Protein AF-A0A819HCR8-F1 (afdb_monomer)

Nearest PDB structures (foldseek):
  7oyb-assembly1_U2  TM=2.403E-01  e=7.240E+00  Danio rerio

Solvent-accessible surface area (backbone atoms only — not comparable to full-atom values): 5806 Å² total; per-residue (Å²): 138,82,84,78,84,86,74,96,42,73,46,78,43,83,44,73,30,82,73,56,96,69,100,54,64,58,77,35,77,48,66,39,36,26,34,58,45,72,93,67,37,18,44,73,91,79,60,88,90,65,52,67,41,64,66,69,46,89,90,32,33,39,46,48,75,44,93,57,47,44,57,35,70,80,43,41,68,61,53,53,50,52,51,50,52,53,53,59,56,64,74,75,113

Radius of gyration: 16.84 Å; Cα contacts (8 Å, |Δi|>4): 112; chains: 1; bounding box: 32×23×68 Å

Secondary structure (DSSP, 8-state):
-----S---EEEEEEE-S--SSSS-TT-EEEEEEE--GGGTPPPP--TT--EE---BTTTB--SSSTT-EEHHHHHHHHHHHHHHHHHHHTT-

Sequence (93 aa):
MHKSNGYSGIAEYTMIVEEAFKGIKRDSTIVVHTNTEGTYCGLPEISVGAQWQMWVYEGNWTDSCTRSTSNYNQNRAELEEQAKRIAARNVQL

Mean predicted aligned error: 11.76 Å

pLDDT: mean 71.32, std 13.44, range [29.31, 89.0]

Structure (mmCIF, N/CA/C/O backbone):
data_AF-A0A819HCR8-F1
#
_entry.id   AF-A0A819HCR8-F1
#
loop_
_atom_site.group_PDB
_atom_site.id
_atom_site.type_symbol
_atom_site.label_atom_id
_atom_site.label_alt_id
_atom_site.label_comp_id
_atom_site.label_asym_id
_atom_site.label_entity_id
_atom_site.label_seq_id
_atom_site.pdbx_PDB_ins_code
_atom_site.Cartn_x
_atom_site.Cartn_y
_atom_site.Cartn_z
_atom_site.occupancy
_atom_site.B_iso_or_equiv
_atom_site.auth_seq_id
_atom_site.auth_comp_id
_atom_site.auth_asym_id
_atom_site.auth_atom_id
_atom_site.pdbx_PDB_model_num
ATOM 1 N N . MET A 1 1 ? 8.636 5.701 -32.945 1.00 35.66 1 MET A N 1
ATOM 2 C CA . MET A 1 1 ? 9.669 5.590 -31.892 1.00 35.66 1 MET A CA 1
ATOM 3 C C . MET A 1 1 ? 9.154 6.30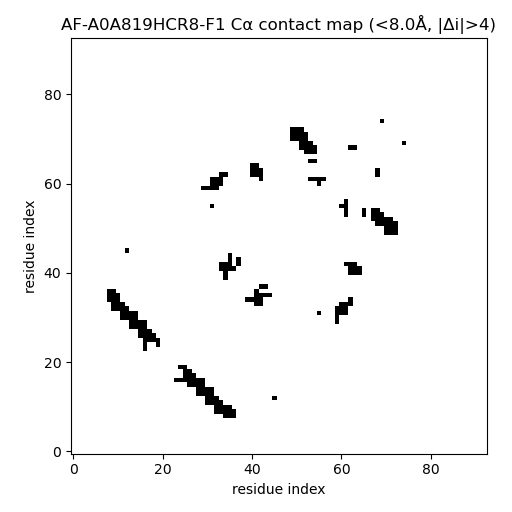4 -30.652 1.00 35.66 1 MET A C 1
ATOM 5 O O . MET A 1 1 ? 9.120 7.527 -30.646 1.00 35.66 1 MET A O 1
ATOM 9 N N . HIS A 1 2 ? 8.659 5.560 -29.663 1.00 29.48 2 HIS A N 1
ATOM 10 C CA . HIS A 1 2 ? 8.218 6.116 -28.382 1.00 29.48 2 HIS A CA 1
ATOM 11 C C . HIS A 1 2 ? 9.442 6.138 -27.455 1.00 29.48 2 HIS A C 1
ATOM 13 O O . HIS A 1 2 ? 10.059 5.096 -27.244 1.00 29.48 2 HIS A O 1
ATOM 19 N N . LYS A 1 3 ? 9.854 7.319 -26.983 1.00 29.31 3 LYS A N 1
ATOM 20 C CA . LYS A 1 3 ? 10.936 7.451 -26.000 1.00 29.31 3 LYS A CA 1
ATOM 21 C C . LYS A 1 3 ? 10.384 7.029 -24.637 1.00 29.31 3 LYS A C 1
ATOM 23 O O . LYS A 1 3 ? 9.621 7.776 -24.035 1.00 29.31 3 LYS A O 1
ATOM 28 N N . SER A 1 4 ? 10.746 5.836 -24.172 1.00 33.53 4 SER A N 1
ATOM 29 C CA . SER A 1 4 ? 10.560 5.436 -22.778 1.00 33.53 4 SER A CA 1
ATOM 30 C C . SER A 1 4 ? 11.582 6.183 -21.922 1.00 33.53 4 SER A C 1
ATOM 32 O O . SER A 1 4 ? 12.778 5.896 -21.985 1.00 33.53 4 SER A O 1
ATOM 34 N N . ASN A 1 5 ? 11.127 7.141 -21.121 1.00 40.19 5 ASN A N 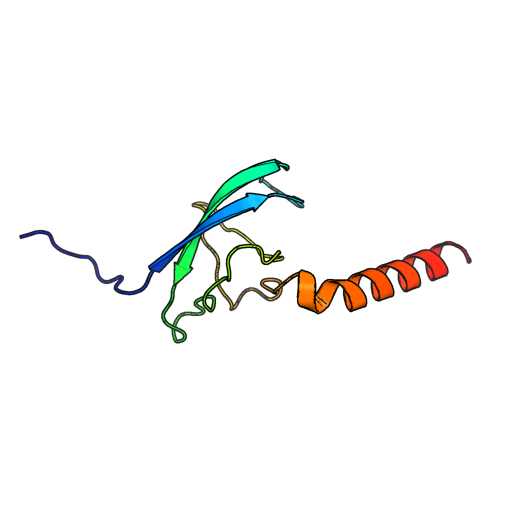1
ATOM 35 C CA . ASN A 1 5 ? 11.933 7.684 -20.033 1.00 40.19 5 ASN A CA 1
ATOM 36 C C . ASN A 1 5 ? 11.996 6.632 -18.909 1.00 40.19 5 ASN A C 1
ATOM 38 O O . ASN A 1 5 ? 11.153 6.619 -18.026 1.00 40.19 5 ASN A O 1
ATOM 42 N N . GLY A 1 6 ? 12.951 5.706 -19.009 1.00 36.56 6 GLY A N 1
ATOM 43 C CA . GLY A 1 6 ? 13.748 5.189 -17.887 1.00 36.56 6 GLY A CA 1
ATOM 44 C C . GLY A 1 6 ? 13.101 4.659 -16.596 1.00 36.56 6 GLY A C 1
ATOM 45 O O . GLY A 1 6 ? 13.787 4.714 -15.584 1.00 36.56 6 GLY A O 1
ATOM 46 N N . TYR A 1 7 ? 11.875 4.129 -16.584 1.00 48.56 7 TYR A N 1
ATOM 47 C CA . TYR A 1 7 ? 11.342 3.396 -15.419 1.00 48.56 7 TYR A CA 1
ATOM 48 C C . TYR A 1 7 ? 10.900 1.983 -15.817 1.00 48.56 7 TYR A C 1
ATOM 50 O O . TYR A 1 7 ? 9.741 1.741 -16.144 1.00 48.56 7 TYR A O 1
ATOM 58 N N . SER A 1 8 ? 11.840 1.040 -15.839 1.00 57.44 8 SER A N 1
ATOM 59 C CA . SER A 1 8 ? 11.587 -0.381 -16.103 1.00 57.44 8 SER A CA 1
ATOM 60 C C . SER A 1 8 ? 11.406 -1.158 -14.795 1.00 57.44 8 SER A C 1
ATOM 62 O O . SER A 1 8 ? 12.240 -1.985 -14.466 1.00 57.44 8 SER A O 1
ATOM 64 N N . GLY A 1 9 ? 10.342 -0.901 -14.031 1.00 73.31 9 GLY A N 1
ATOM 65 C CA . GLY A 1 9 ? 10.119 -1.636 -12.778 1.00 73.31 9 GLY A CA 1
ATOM 66 C C . GLY A 1 9 ? 9.126 -0.978 -11.833 1.00 73.31 9 GLY A C 1
ATOM 67 O O . GLY A 1 9 ? 9.472 -0.708 -10.688 1.00 73.31 9 GLY A O 1
ATOM 68 N N . ILE A 1 10 ? 7.921 -0.665 -12.312 1.00 81.31 10 ILE A N 1
ATOM 69 C CA . ILE A 1 10 ? 6.835 -0.127 -11.482 1.00 81.31 10 ILE A CA 1
ATOM 70 C C . ILE A 1 10 ? 5.742 -1.192 -11.387 1.00 81.31 10 ILE A C 1
ATOM 72 O O . ILE A 1 10 ? 5.315 -1.724 -12.411 1.00 81.31 10 ILE A O 1
ATOM 76 N N . ALA A 1 11 ? 5.297 -1.490 -10.167 1.00 81.94 11 ALA A N 1
ATOM 77 C CA . ALA A 1 11 ? 4.113 -2.296 -9.901 1.00 81.94 11 ALA A CA 1
ATOM 78 C C . ALA A 1 11 ? 2.946 -1.404 -9.482 1.00 81.94 11 ALA A C 1
ATOM 80 O O . ALA A 1 11 ? 3.128 -0.393 -8.798 1.00 81.94 11 ALA A O 1
ATOM 81 N N . GLU A 1 12 ? 1.749 -1.830 -9.871 1.00 87.06 12 GLU A N 1
ATOM 82 C CA . GLU A 1 12 ? 0.489 -1.162 -9.574 1.00 87.06 12 GLU A CA 1
ATOM 83 C C . GLU A 1 12 ? -0.416 -2.111 -8.792 1.00 87.06 12 GLU A C 1
ATOM 85 O O . GLU A 1 12 ? -0.620 -3.262 -9.183 1.00 87.06 12 GLU A O 1
ATOM 90 N N . TYR A 1 13 ? -0.988 -1.616 -7.698 1.00 84.69 13 TYR A N 1
ATOM 91 C CA . TYR A 1 13 ? -1.876 -2.381 -6.834 1.00 84.69 13 TYR A CA 1
ATOM 92 C C . TYR A 1 13 ? -3.191 -1.637 -6.651 1.00 84.69 13 TYR A C 1
ATOM 94 O O . TYR A 1 13 ? -3.220 -0.501 -6.180 1.00 84.69 13 TYR A O 1
ATOM 102 N N . THR A 1 14 ? -4.300 -2.291 -6.992 1.00 89.00 14 THR A N 1
ATOM 103 C CA . THR A 1 14 ? -5.633 -1.798 -6.629 1.00 89.00 14 THR A CA 1
ATOM 104 C C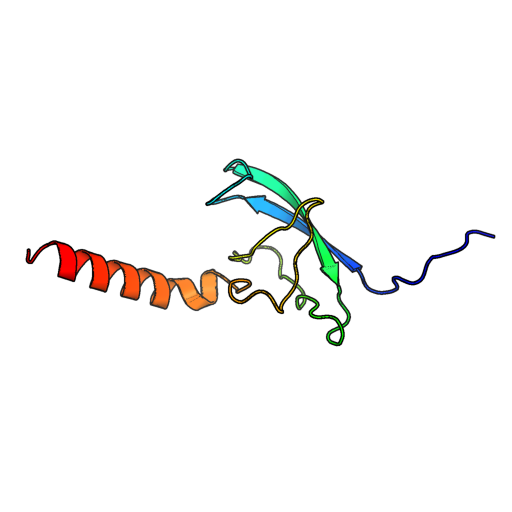 . THR A 1 14 ? -5.938 -2.233 -5.202 1.00 89.00 14 THR A C 1
ATOM 106 O O . THR A 1 14 ? -5.941 -3.428 -4.908 1.00 89.00 14 THR A O 1
ATOM 109 N N . MET A 1 15 ? -6.179 -1.272 -4.314 1.00 86.12 15 MET A N 1
ATOM 110 C CA . MET A 1 15 ? -6.350 -1.509 -2.882 1.00 86.12 15 MET A CA 1
ATOM 111 C C . MET A 1 15 ? -7.636 -0.867 -2.374 1.00 86.12 15 MET A C 1
ATOM 113 O O . MET A 1 15 ? -8.031 0.205 -2.831 1.00 86.12 15 MET A O 1
ATOM 117 N N . ILE A 1 16 ? -8.268 -1.516 -1.398 1.00 86.44 16 ILE A N 1
ATOM 118 C CA . ILE A 1 16 ? -9.413 -0.972 -0.666 1.00 86.44 16 ILE A CA 1
ATOM 119 C C . ILE A 1 16 ? -8.890 -0.376 0.641 1.00 86.44 16 ILE A C 1
ATOM 121 O O . ILE A 1 16 ? -8.163 -1.030 1.386 1.00 86.44 16 ILE A O 1
ATOM 125 N N . VAL A 1 17 ? -9.250 0.875 0.911 1.00 85.31 17 VAL A N 1
ATOM 126 C CA . VAL A 1 17 ? -8.813 1.612 2.097 1.00 85.31 17 VAL A CA 1
ATOM 127 C C . VAL A 1 17 ? -9.737 1.281 3.261 1.00 85.31 17 VAL A C 1
ATOM 129 O O . VAL A 1 17 ? -10.801 1.874 3.401 1.00 85.31 17 VAL A O 1
ATOM 132 N N . GLU A 1 18 ? -9.339 0.347 4.116 1.00 81.81 18 GLU A N 1
ATOM 133 C CA . GLU A 1 18 ? -10.152 -0.052 5.274 1.00 81.81 18 GLU A CA 1
ATOM 134 C C . GLU A 1 18 ? -10.117 0.975 6.412 1.00 81.81 18 GLU A C 1
ATOM 136 O O . GLU A 1 18 ? -11.125 1.210 7.079 1.00 81.81 18 GLU A O 1
ATOM 141 N N . GLU A 1 19 ? -8.970 1.627 6.614 1.00 75.38 19 GLU A N 1
ATOM 142 C CA . GLU A 1 19 ? -8.781 2.705 7.583 1.00 75.38 19 GLU A CA 1
ATOM 143 C C . GLU A 1 19 ? -7.877 3.791 6.996 1.00 75.38 19 GLU A C 1
ATOM 145 O O . GLU A 1 19 ? -6.899 3.507 6.306 1.00 75.38 19 GLU A O 1
ATOM 150 N N . ALA A 1 20 ? -8.200 5.055 7.275 1.00 75.81 20 ALA A N 1
ATOM 151 C CA . ALA A 1 20 ? -7.420 6.194 6.812 1.00 75.81 20 ALA A CA 1
ATOM 152 C C . ALA A 1 20 ? -7.151 7.158 7.965 1.00 75.81 20 ALA A C 1
ATOM 154 O O . ALA A 1 20 ? -8.074 7.655 8.608 1.00 75.81 20 ALA A O 1
ATOM 155 N N . PHE A 1 21 ? -5.873 7.454 8.193 1.00 65.69 21 PHE A N 1
ATOM 156 C CA . PHE A 1 21 ? -5.453 8.380 9.244 1.00 65.69 21 PHE A CA 1
ATOM 157 C C . PHE A 1 21 ? -5.371 9.832 8.747 1.00 65.69 21 PHE A C 1
ATOM 159 O O . PHE A 1 21 ? -5.491 10.757 9.550 1.00 65.69 21 PHE A O 1
ATOM 166 N N . LYS A 1 22 ? -5.183 10.060 7.433 1.00 68.31 22 LYS A N 1
ATOM 167 C CA . LYS A 1 22 ? -5.130 11.404 6.829 1.00 68.31 22 LYS A CA 1
ATOM 168 C C . LYS A 1 22 ? -5.302 11.369 5.303 1.00 68.31 22 LYS A C 1
ATOM 170 O O . LYS A 1 22 ? -4.702 10.536 4.638 1.00 68.31 22 LYS A O 1
ATOM 175 N N . GLY A 1 23 ? -6.070 12.309 4.743 1.00 68.94 23 GLY A N 1
ATOM 176 C CA . GLY A 1 23 ? -6.078 12.643 3.305 1.00 68.94 23 GLY A CA 1
ATOM 177 C C . GLY A 1 23 ? -6.851 11.707 2.364 1.00 68.94 23 GLY A C 1
ATOM 178 O O . GLY A 1 23 ? -7.322 12.168 1.329 1.00 68.94 23 GLY A O 1
ATOM 179 N N . ILE A 1 24 ? -7.050 10.437 2.726 1.00 74.44 24 ILE A N 1
ATOM 180 C CA . ILE A 1 24 ? -7.780 9.448 1.915 1.00 74.44 24 ILE A CA 1
ATOM 181 C C . ILE A 1 24 ? -9.106 9.090 2.601 1.00 74.44 24 ILE A C 1
ATOM 183 O O . ILE A 1 24 ? -9.186 9.046 3.828 1.00 74.44 24 ILE A O 1
ATOM 187 N N . LYS A 1 25 ? -10.174 8.868 1.824 1.00 76.50 25 LYS A N 1
ATOM 188 C CA . LYS A 1 25 ? -11.470 8.437 2.374 1.00 76.50 25 LYS A 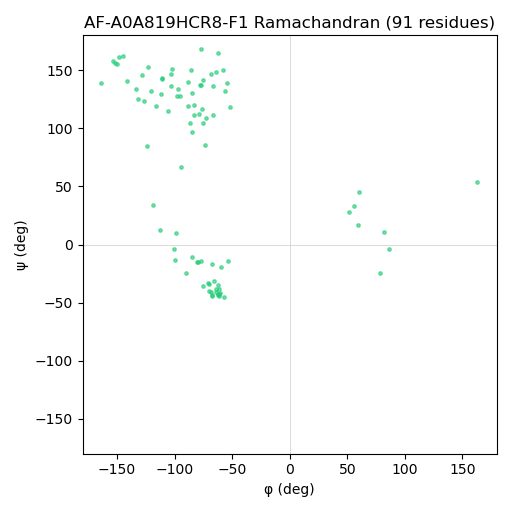CA 1
ATOM 189 C C . LYS A 1 25 ? -11.428 6.947 2.721 1.00 76.50 25 LYS A C 1
ATOM 191 O O . LYS A 1 25 ? -10.945 6.142 1.928 1.00 76.50 25 LYS A O 1
ATOM 196 N N . ARG A 1 26 ? -11.992 6.583 3.872 1.00 75.56 26 ARG A N 1
ATOM 197 C CA . ARG A 1 26 ? -12.295 5.187 4.209 1.00 75.56 26 ARG A CA 1
ATOM 198 C C . ARG A 1 26 ? -13.227 4.570 3.153 1.00 75.56 26 ARG A C 1
ATOM 200 O O . ARG A 1 26 ? -14.005 5.294 2.532 1.00 75.56 26 ARG A O 1
ATOM 207 N N . ASP A 1 27 ? -13.103 3.263 2.949 1.00 79.56 27 ASP A N 1
ATOM 208 C CA . ASP A 1 27 ? -13.851 2.423 2.005 1.00 79.56 27 ASP A CA 1
ATOM 209 C C . ASP A 1 27 ? -13.709 2.862 0.536 1.00 79.56 27 ASP A C 1
ATOM 211 O O . ASP A 1 27 ? -14.488 2.471 -0.334 1.00 79.56 27 ASP A O 1
ATOM 215 N N . SER A 1 28 ? -12.697 3.682 0.238 1.00 82.25 28 SER A N 1
ATOM 216 C CA . SER A 1 28 ? -12.355 4.051 -1.131 1.00 82.25 28 SER A CA 1
ATOM 217 C C . SER A 1 28 ? -11.428 3.016 -1.755 1.00 82.25 28 SER A C 1
ATOM 219 O O . SER A 1 28 ? -10.643 2.360 -1.073 1.00 82.25 28 SER A O 1
ATOM 221 N N . THR A 1 29 ? -11.529 2.864 -3.072 1.00 87.00 29 THR A N 1
ATOM 222 C CA . THR A 1 29 ? -10.563 2.091 -3.853 1.00 87.00 29 THR A CA 1
ATOM 223 C C . THR A 1 29 ? -9.524 3.043 -4.428 1.00 87.00 29 THR A C 1
ATOM 225 O O . THR A 1 29 ? -9.886 4.035 -5.062 1.00 87.00 29 THR A O 1
ATOM 228 N N . ILE A 1 30 ? -8.247 2.746 -4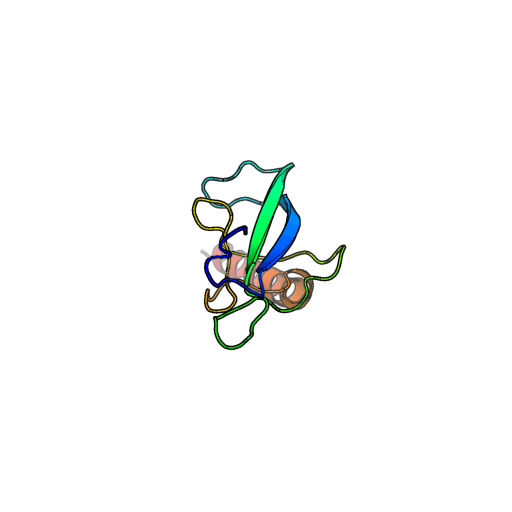.203 1.00 86.44 30 ILE A N 1
ATOM 229 C CA . ILE A 1 30 ? -7.112 3.512 -4.722 1.00 86.44 30 ILE A CA 1
ATOM 230 C C . ILE A 1 30 ? -6.196 2.604 -5.543 1.00 86.44 30 ILE A C 1
ATOM 232 O O . ILE A 1 30 ? -6.124 1.400 -5.301 1.00 86.44 30 ILE A O 1
ATOM 236 N N . VAL A 1 31 ? -5.488 3.186 -6.509 1.00 88.19 31 VAL A N 1
ATOM 237 C CA . VAL A 1 31 ? -4.423 2.502 -7.255 1.00 88.19 31 VAL A CA 1
ATOM 238 C C . VAL A 1 31 ? -3.099 3.038 -6.750 1.00 88.19 31 VAL A C 1
ATOM 240 O O . VAL A 1 31 ? -2.840 4.229 -6.906 1.00 88.19 31 VAL A O 1
ATOM 243 N N . VAL A 1 32 ? -2.304 2.177 -6.123 1.00 86.75 32 VAL A N 1
ATOM 244 C CA . VAL A 1 32 ? -1.012 2.510 -5.522 1.00 86.75 32 VAL A CA 1
ATOM 245 C C . VAL A 1 32 ? 0.117 2.018 -6.417 1.00 86.75 32 VAL A C 1
ATOM 247 O O . VAL A 1 32 ? 0.086 0.884 -6.889 1.00 86.75 32 VAL A O 1
ATOM 250 N N . HIS A 1 33 ? 1.128 2.860 -6.601 1.00 86.69 33 HIS A N 1
ATOM 251 C CA . HIS A 1 33 ? 2.307 2.585 -7.411 1.00 86.69 33 HIS A CA 1
ATOM 252 C C . HIS A 1 33 ? 3.532 2.446 -6.513 1.00 86.69 33 HIS A C 1
ATOM 254 O O . HIS A 1 33 ? 3.697 3.184 -5.536 1.00 86.69 33 HIS A O 1
ATOM 260 N N . THR A 1 34 ? 4.416 1.519 -6.854 1.00 84.56 34 THR A N 1
ATOM 261 C CA . THR A 1 34 ? 5.699 1.354 -6.169 1.00 84.56 34 THR A CA 1
ATOM 262 C C . THR A 1 34 ? 6.744 0.811 -7.129 1.00 84.56 34 THR A C 1
ATOM 264 O O . THR A 1 34 ? 6.414 0.150 -8.115 1.00 84.56 34 THR A O 1
ATOM 267 N N . ASN A 1 35 ? 8.014 1.079 -6.844 1.00 82.62 35 ASN A N 1
ATOM 268 C CA . ASN A 1 35 ? 9.095 0.438 -7.581 1.00 82.62 35 ASN A CA 1
ATOM 269 C C . ASN A 1 35 ? 9.127 -1.061 -7.240 1.00 82.62 35 ASN A C 1
ATOM 271 O O . ASN A 1 35 ? 8.846 -1.455 -6.113 1.00 82.62 35 ASN A O 1
ATOM 275 N N . THR A 1 36 ? 9.493 -1.907 -8.194 1.00 72.56 36 THR A N 1
ATOM 276 C CA . THR A 1 36 ? 9.743 -3.345 -7.986 1.00 72.56 36 THR A CA 1
ATOM 277 C C . THR A 1 36 ? 11.229 -3.650 -7.861 1.00 72.56 36 THR A C 1
ATOM 279 O O . THR A 1 36 ? 11.625 -4.740 -7.457 1.00 72.56 36 THR A O 1
ATOM 282 N N . GLU A 1 37 ? 12.075 -2.691 -8.224 1.00 70.19 37 GLU A N 1
ATOM 283 C CA . GLU A 1 37 ? 13.517 -2.810 -8.090 1.00 70.19 37 GLU A CA 1
ATOM 284 C C . GLU A 1 37 ? 13.923 -2.544 -6.633 1.00 70.19 37 GLU A C 1
ATOM 286 O O . GLU A 1 37 ? 13.814 -1.426 -6.123 1.00 70.19 37 GLU A O 1
ATOM 291 N N . GLY A 1 38 ? 14.408 -3.584 -5.945 1.00 58.16 38 GLY A N 1
ATOM 292 C CA . GLY A 1 38 ? 14.794 -3.514 -4.529 1.00 58.16 38 GLY A CA 1
ATOM 293 C C . GLY A 1 38 ? 15.901 -2.495 -4.218 1.00 58.16 38 GLY A C 1
ATOM 294 O O . GLY A 1 38 ? 16.016 -2.044 -3.082 1.00 58.16 38 GLY A O 1
ATOM 295 N N . THR A 1 39 ? 16.674 -2.068 -5.221 1.00 61.16 39 THR A N 1
ATOM 296 C CA . THR A 1 39 ? 17.657 -0.975 -5.119 1.00 61.16 39 THR A CA 1
ATOM 297 C C . THR A 1 39 ? 17.030 0.405 -4.901 1.00 61.16 39 THR A C 1
ATOM 299 O O . THR A 1 39 ? 17.735 1.316 -4.475 1.00 61.16 39 THR A O 1
ATOM 302 N N . TYR A 1 40 ? 15.727 0.568 -5.153 1.00 64.62 40 TYR A N 1
ATOM 303 C CA . TYR A 1 40 ? 15.021 1.856 -5.119 1.00 64.62 40 TYR A CA 1
ATOM 304 C C . TYR A 1 40 ? 13.901 1.914 -4.077 1.00 64.62 40 TYR A C 1
ATOM 306 O O . TYR A 1 40 ? 12.879 2.562 -4.307 1.00 64.62 40 TYR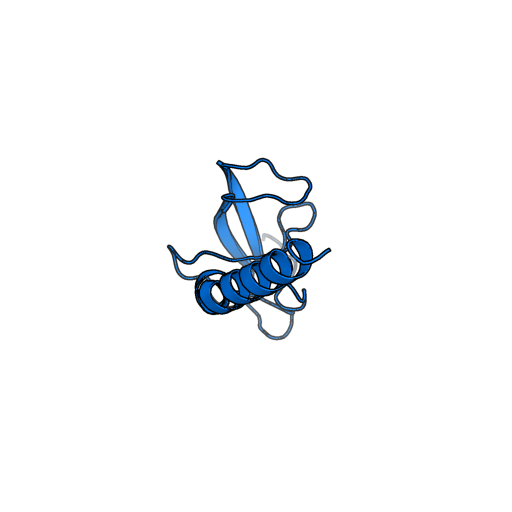 A O 1
ATOM 314 N N . CYS A 1 41 ? 14.075 1.234 -2.937 1.00 73.69 41 CYS A N 1
ATOM 315 C CA . CYS A 1 41 ? 13.050 1.167 -1.891 1.00 73.69 41 CYS A CA 1
ATOM 316 C C . CYS A 1 41 ? 11.704 0.636 -2.421 1.00 73.69 41 CYS A C 1
ATOM 318 O O . CYS A 1 41 ? 10.641 1.058 -1.975 1.00 73.69 41 CYS A O 1
ATOM 320 N N . GLY A 1 42 ? 11.721 -0.271 -3.397 1.00 72.50 42 GLY A N 1
ATOM 321 C CA . GLY A 1 42 ? 10.501 -0.890 -3.893 1.00 72.50 42 GLY A CA 1
ATOM 322 C C . GLY A 1 42 ? 9.799 -1.734 -2.832 1.00 72.50 42 GLY A C 1
ATOM 323 O O . GLY A 1 42 ? 10.469 -2.303 -1.961 1.00 72.50 42 GLY A O 1
ATOM 324 N N . LEU A 1 43 ? 8.469 -1.824 -2.881 1.00 74.19 43 LEU A N 1
ATOM 325 C CA . LEU A 1 43 ? 7.770 -2.832 -2.086 1.00 74.19 43 LEU A CA 1
ATOM 326 C C . LEU A 1 43 ? 7.927 -4.217 -2.724 1.00 74.19 43 LEU A C 1
ATOM 328 O O . LEU A 1 43 ? 7.871 -4.334 -3.952 1.00 74.19 43 LEU A O 1
ATOM 332 N N . PRO A 1 44 ? 8.100 -5.278 -1.910 1.00 67.94 44 PRO A N 1
ATOM 333 C CA . PRO A 1 44 ? 7.987 -6.640 -2.411 1.00 67.94 44 PRO A CA 1
ATOM 334 C C . PRO A 1 44 ? 6.566 -6.888 -2.931 1.00 67.94 44 PRO A C 1
ATOM 336 O O . PRO A 1 44 ? 5.639 -6.136 -2.626 1.00 67.94 44 PRO A O 1
ATOM 339 N N . GLU A 1 45 ? 6.395 -7.960 -3.703 1.00 70.44 45 GLU A N 1
ATOM 340 C CA . GLU A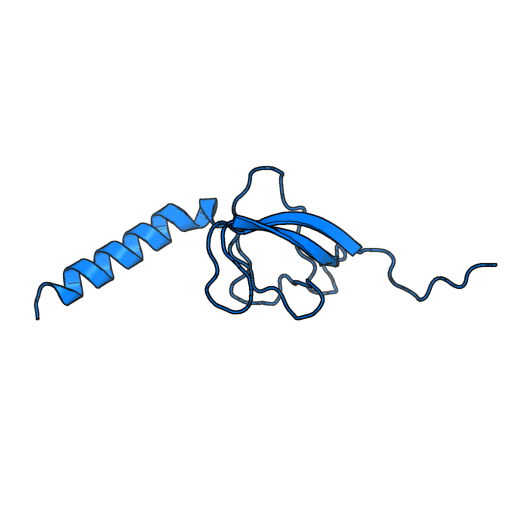 1 45 ? 5.096 -8.339 -4.257 1.00 70.44 45 GLU A CA 1
ATOM 341 C C . GLU A 1 45 ? 4.022 -8.410 -3.158 1.00 70.44 45 GLU A C 1
ATOM 343 O O . GLU A 1 45 ? 4.121 -9.182 -2.199 1.00 70.44 45 GLU A O 1
ATOM 348 N N . ILE A 1 46 ? 2.995 -7.568 -3.291 1.00 73.69 46 ILE A N 1
ATOM 349 C CA . ILE A 1 46 ? 1.863 -7.529 -2.368 1.00 73.69 46 ILE A CA 1
ATOM 350 C C . ILE A 1 46 ? 0.885 -8.625 -2.785 1.00 73.69 46 ILE A C 1
ATOM 352 O O . ILE A 1 4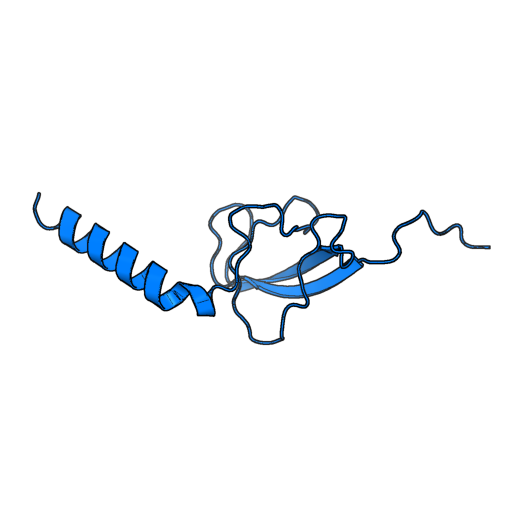6 ? 0.244 -8.538 -3.831 1.00 73.69 46 ILE A O 1
ATOM 356 N N . SER A 1 47 ? 0.743 -9.663 -1.959 1.00 73.94 47 SER A N 1
ATOM 357 C CA . SER A 1 47 ? -0.219 -10.734 -2.226 1.00 73.94 47 SER A CA 1
ATOM 358 C C . SER A 1 47 ? -1.662 -10.231 -2.139 1.00 73.94 47 SER A C 1
ATOM 360 O O . SER A 1 47 ? -2.038 -9.532 -1.194 1.00 73.94 47 SER A O 1
ATOM 362 N N . VAL A 1 48 ? -2.496 -10.646 -3.095 1.00 72.88 48 VAL A N 1
ATOM 363 C CA . VAL A 1 48 ? -3.939 -10.371 -3.085 1.00 72.88 48 VAL A CA 1
ATOM 364 C C . VAL A 1 48 ? -4.564 -10.891 -1.786 1.00 72.88 48 VAL A C 1
ATOM 366 O O . VAL A 1 48 ? -4.324 -12.028 -1.382 1.00 72.88 48 VAL A O 1
ATOM 369 N N . GLY A 1 49 ? -5.370 -10.053 -1.129 1.00 72.06 49 GLY A N 1
ATOM 370 C CA . GLY A 1 49 ? -6.044 -10.381 0.133 1.00 72.06 49 GLY A CA 1
ATOM 371 C C . GLY A 1 49 ? -5.217 -10.118 1.397 1.00 72.06 49 GLY A C 1
ATOM 372 O O . GLY A 1 49 ? -5.738 -10.269 2.501 1.00 72.06 49 GLY A O 1
ATOM 373 N N . ALA A 1 50 ? -3.956 -9.695 1.274 1.00 76.19 50 ALA A N 1
ATOM 374 C CA . ALA A 1 50 ? -3.193 -9.206 2.415 1.00 76.19 50 ALA A CA 1
ATOM 375 C C . ALA A 1 50 ? -3.610 -7.770 2.776 1.00 76.19 50 ALA A C 1
ATOM 377 O O . ALA A 1 50 ? -3.749 -6.916 1.902 1.00 76.19 50 ALA A O 1
ATOM 378 N N . GLN A 1 51 ? -3.758 -7.493 4.073 1.00 80.94 51 GLN A N 1
ATOM 379 C CA . GLN A 1 51 ? -3.925 -6.134 4.588 1.00 80.94 51 GLN A CA 1
ATOM 380 C C . GLN A 1 51 ? -2.550 -5.525 4.856 1.00 80.94 51 GLN A C 1
ATOM 382 O O . GLN A 1 51 ? -1.654 -6.201 5.369 1.00 80.94 51 GLN A O 1
ATOM 387 N N . TRP A 1 52 ? -2.378 -4.249 4.524 1.00 80.00 52 TRP A N 1
ATOM 388 C CA . TRP A 1 52 ? -1.112 -3.536 4.671 1.00 80.00 52 TRP A CA 1
ATOM 389 C C . TRP A 1 52 ? -1.343 -2.182 5.321 1.00 80.00 52 TRP A C 1
ATOM 391 O O . TRP A 1 52 ? -2.231 -1.433 4.924 1.00 80.00 52 TRP A O 1
ATOM 401 N N . GLN A 1 53 ? -0.504 -1.860 6.300 1.00 81.88 53 GLN A N 1
ATOM 402 C CA . GLN A 1 53 ? -0.332 -0.485 6.738 1.00 81.88 53 GLN A CA 1
ATOM 403 C C . GLN A 1 53 ? 0.702 0.142 5.811 1.00 81.88 53 GLN A C 1
ATOM 405 O O . GLN A 1 53 ? 1.747 -0.460 5.584 1.00 81.88 53 GLN A O 1
ATOM 410 N N . MET A 1 54 ? 0.411 1.311 5.249 1.00 81.38 54 MET A N 1
ATOM 411 C CA . MET A 1 54 ? 1.345 2.020 4.380 1.00 81.38 54 MET A CA 1
ATOM 412 C C . MET A 1 54 ? 1.088 3.517 4.397 1.00 81.38 54 MET A C 1
ATOM 414 O O . MET A 1 54 ? -0.018 3.973 4.694 1.00 81.38 54 MET A O 1
ATOM 418 N N . TRP A 1 55 ? 2.117 4.275 4.038 1.00 82.88 55 TRP A N 1
ATOM 419 C CA . TRP A 1 55 ? 1.959 5.675 3.674 1.00 82.88 55 TRP A CA 1
ATOM 420 C C . TRP A 1 55 ? 1.872 5.784 2.164 1.00 82.88 55 TRP A C 1
ATOM 422 O O . TRP A 1 55 ? 2.666 5.186 1.437 1.00 82.88 55 TRP A O 1
ATOM 432 N N . VAL A 1 56 ? 0.897 6.562 1.717 1.00 82.62 56 VAL A N 1
ATOM 433 C CA . VAL A 1 56 ? 0.679 6.847 0.307 1.00 82.62 56 VAL A CA 1
ATOM 434 C C . VAL A 1 56 ? 0.902 8.341 0.106 1.00 82.62 56 VAL A C 1
ATOM 436 O O . VAL A 1 56 ? 0.234 9.165 0.734 1.00 82.62 56 VAL A O 1
ATOM 439 N N . TYR A 1 57 ? 1.880 8.682 -0.726 1.00 83.38 57 TYR A N 1
ATOM 440 C CA . TYR A 1 57 ? 2.195 10.056 -1.101 1.00 83.38 57 TYR A CA 1
ATOM 441 C C . TYR A 1 57 ? 1.191 10.593 -2.129 1.00 83.38 57 TYR A C 1
ATOM 443 O O . TYR A 1 57 ? 0.419 9.838 -2.730 1.00 83.38 57 TYR A O 1
ATOM 451 N N . GLU A 1 58 ? 1.219 11.906 -2.371 1.00 78.06 58 GLU A N 1
ATOM 452 C CA . GLU A 1 58 ? 0.453 12.507 -3.467 1.00 78.06 58 GLU A CA 1
ATOM 453 C C . GLU A 1 58 ? 0.786 11.829 -4.806 1.00 78.06 58 GLU A C 1
ATOM 455 O O . GLU A 1 58 ? 1.934 11.485 -5.085 1.00 78.06 58 GLU A O 1
ATOM 460 N N . GLY A 1 59 ? -0.242 11.591 -5.626 1.00 81.44 59 GLY A N 1
ATOM 461 C CA . GLY A 1 59 ? -0.111 10.792 -6.849 1.00 81.44 59 GLY A CA 1
ATOM 462 C C . GLY A 1 59 ? -0.167 9.276 -6.627 1.00 81.44 59 GLY A C 1
ATOM 463 O O . GLY A 1 59 ? 0.104 8.523 -7.555 1.00 81.44 59 GLY A O 1
ATOM 464 N N . ASN A 1 60 ? -0.546 8.832 -5.425 1.00 86.69 60 ASN A N 1
ATOM 465 C CA . ASN A 1 60 ? -0.703 7.430 -5.044 1.00 86.69 60 ASN A CA 1
ATOM 466 C C . ASN A 1 60 ? 0.582 6.596 -5.165 1.00 86.69 60 ASN A C 1
ATOM 468 O O . ASN A 1 60 ? 0.562 5.483 -5.690 1.00 86.69 60 ASN A O 1
ATOM 472 N N . TRP A 1 61 ? 1.700 7.133 -4.685 1.00 86.06 61 TRP A N 1
ATOM 473 C CA . TRP A 1 61 ? 2.980 6.423 -4.640 1.00 86.06 61 TRP A CA 1
ATOM 474 C C . TRP A 1 61 ? 3.296 5.911 -3.240 1.00 86.06 61 TRP A C 1
ATOM 476 O O . TRP A 1 61 ? 2.894 6.518 -2.249 1.00 86.06 61 TRP A O 1
ATOM 486 N N . THR A 1 62 ? 4.047 4.817 -3.153 1.00 85.44 62 THR A N 1
ATOM 487 C CA . THR A 1 62 ? 4.560 4.277 -1.889 1.00 85.44 62 THR A CA 1
ATOM 488 C C . THR A 1 62 ? 5.913 3.580 -2.080 1.00 85.44 62 THR A C 1
ATOM 490 O O . THR A 1 62 ? 6.278 3.185 -3.193 1.00 85.44 62 THR A O 1
ATOM 493 N N . ASP A 1 63 ? 6.648 3.403 -0.984 1.00 83.19 63 ASP A N 1
ATOM 494 C CA . ASP A 1 63 ? 7.966 2.767 -0.942 1.00 83.19 63 ASP A CA 1
ATOM 495 C C . ASP A 1 63 ? 8.168 1.957 0.362 1.00 83.19 63 ASP A C 1
ATOM 497 O O . ASP A 1 63 ? 7.446 2.127 1.353 1.00 83.19 63 ASP A O 1
ATOM 501 N N . SER A 1 64 ? 9.151 1.051 0.359 1.00 77.44 64 SER A N 1
ATOM 502 C CA . SER A 1 64 ? 9.562 0.235 1.514 1.00 77.44 64 SER A CA 1
ATOM 503 C C . SER A 1 64 ? 10.469 0.968 2.502 1.00 77.44 64 SER A C 1
ATOM 505 O O . SER A 1 64 ? 10.647 0.504 3.626 1.00 77.44 64 SER A O 1
ATOM 507 N N . CYS A 1 65 ? 11.041 2.111 2.118 1.00 75.31 65 CYS A N 1
ATOM 508 C CA . CYS A 1 65 ? 11.896 2.912 2.998 1.00 75.31 65 CYS A CA 1
ATOM 509 C C . CYS A 1 65 ? 11.083 3.717 4.017 1.00 75.31 65 CYS A C 1
ATOM 511 O O . CYS A 1 65 ? 11.611 4.191 5.028 1.00 75.31 65 CYS A O 1
ATOM 513 N N . THR A 1 66 ? 9.777 3.816 3.800 1.00 69.12 66 THR A N 1
ATOM 514 C CA . THR A 1 66 ? 8.858 4.412 4.747 1.00 69.12 66 THR A CA 1
ATOM 515 C C . THR A 1 66 ? 8.597 3.447 5.897 1.00 69.12 66 THR A C 1
ATOM 517 O O . THR A 1 66 ? 8.021 2.375 5.732 1.00 69.12 66 THR A O 1
ATOM 520 N N . ARG A 1 67 ? 8.989 3.863 7.107 1.00 60.19 67 ARG A N 1
ATOM 521 C CA . ARG A 1 67 ? 8.990 3.064 8.348 1.00 60.19 67 ARG A CA 1
ATOM 522 C C . ARG A 1 67 ? 7.650 2.407 8.719 1.00 60.19 67 ARG A C 1
ATOM 524 O O . ARG A 1 67 ? 7.627 1.565 9.609 1.00 60.19 67 ARG A O 1
ATOM 531 N N . SER A 1 68 ? 6.539 2.800 8.100 1.00 62.59 68 SER A N 1
ATOM 532 C CA . SER A 1 68 ? 5.210 2.250 8.401 1.00 62.59 68 SER A CA 1
ATOM 533 C C . SER A 1 68 ? 4.611 1.425 7.267 1.00 62.59 68 SER A C 1
ATOM 535 O O . SER A 1 68 ? 3.423 1.126 7.344 1.00 62.59 68 SER A O 1
ATOM 537 N N . THR A 1 69 ? 5.390 1.055 6.244 1.00 72.81 69 THR A N 1
ATOM 538 C CA . THR A 1 69 ? 4.914 0.110 5.232 1.00 72.81 69 THR A CA 1
ATOM 539 C C . THR A 1 69 ? 5.167 -1.324 5.684 1.00 72.81 69 THR A C 1
ATOM 541 O O . THR A 1 69 ? 6.300 -1.797 5.688 1.00 72.81 69 THR A O 1
ATOM 544 N N . SER A 1 70 ? 4.116 -2.020 6.117 1.00 73.56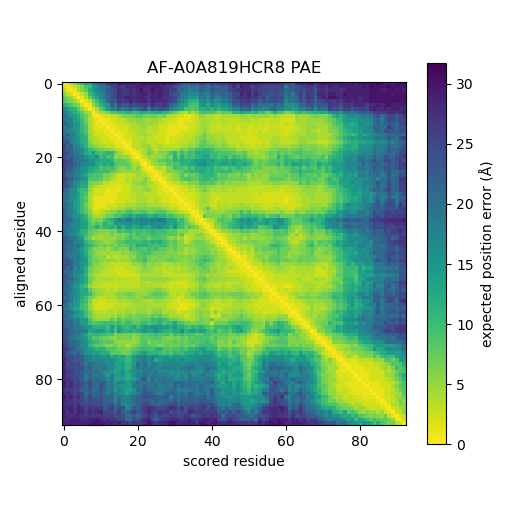 70 SER A N 1
ATOM 545 C CA . SER A 1 70 ? 4.216 -3.394 6.614 1.00 73.56 70 SER A CA 1
ATOM 546 C C . SER A 1 70 ? 2.923 -4.175 6.407 1.00 73.56 70 SER A C 1
ATOM 548 O O . SER A 1 70 ? 1.836 -3.599 6.311 1.00 73.56 70 SER A O 1
ATOM 550 N N . ASN A 1 71 ? 3.038 -5.502 6.351 1.00 72.88 71 ASN A N 1
ATOM 551 C CA . ASN A 1 71 ? 1.882 -6.384 6.307 1.00 72.88 71 ASN A CA 1
ATOM 552 C C . ASN A 1 71 ? 1.135 -6.288 7.647 1.00 72.88 71 ASN A C 1
ATOM 554 O O . ASN A 1 71 ? 1.632 -6.716 8.690 1.00 72.88 71 ASN A O 1
ATOM 558 N N . TYR A 1 72 ? -0.065 -5.711 7.611 1.00 72.00 72 TYR A N 1
ATOM 559 C CA . TYR A 1 72 ? -0.885 -5.463 8.792 1.00 72.00 72 TYR A CA 1
ATOM 560 C C . TYR A 1 72 ? -1.243 -6.772 9.496 1.00 72.00 72 TYR A C 1
ATOM 562 O O . TYR A 1 72 ? -1.181 -6.849 10.719 1.00 72.00 72 TYR A O 1
ATOM 570 N N . ASN A 1 73 ? -1.524 -7.836 8.736 1.00 68.06 73 ASN A N 1
ATOM 571 C CA . ASN A 1 73 ? -1.898 -9.135 9.297 1.00 68.06 73 ASN A CA 1
ATOM 572 C C . ASN A 1 73 ? -0.760 -9.798 10.081 1.00 68.06 73 ASN A C 1
ATOM 574 O O . ASN A 1 73 ? -1.031 -10.491 11.058 1.00 68.06 73 ASN A O 1
ATOM 578 N N . GLN A 1 74 ? 0.499 -9.571 9.693 1.00 63.50 74 GLN A N 1
ATOM 579 C CA . GLN A 1 74 ? 1.654 -10.102 10.426 1.00 63.50 74 GLN A CA 1
ATOM 580 C C . GLN A 1 74 ? 1.844 -9.408 11.780 1.00 63.50 74 GLN A C 1
ATOM 582 O O . GLN A 1 74 ? 2.203 -10.062 12.753 1.00 63.50 74 GLN A O 1
ATOM 587 N N . ASN A 1 75 ? 1.522 -8.116 11.863 1.00 62.72 75 ASN A N 1
ATOM 588 C CA . ASN A 1 75 ? 1.712 -7.321 13.077 1.00 62.72 75 ASN A CA 1
ATOM 589 C C . ASN A 1 75 ? 0.425 -7.137 13.891 1.00 62.72 75 ASN A C 1
ATOM 591 O O . ASN A 1 75 ? 0.466 -6.559 14.973 1.00 62.72 75 ASN A O 1
ATOM 595 N N . ARG A 1 76 ? -0.724 -7.628 13.413 1.00 64.69 76 ARG A N 1
ATOM 596 C CA . ARG A 1 76 ? -2.030 -7.402 14.045 1.00 64.69 76 ARG A CA 1
ATOM 597 C C . ARG A 1 76 ? -2.070 -7.877 15.495 1.00 64.69 76 ARG A C 1
ATOM 599 O O . ARG A 1 76 ? -2.543 -7.140 16.351 1.00 64.69 76 ARG A O 1
ATOM 606 N N . ALA A 1 77 ? -1.546 -9.068 15.786 1.00 66.75 77 ALA A N 1
ATOM 607 C CA . ALA A 1 77 ? -1.510 -9.596 17.151 1.00 66.75 77 ALA A CA 1
ATOM 608 C C . ALA A 1 77 ? -0.656 -8.717 18.084 1.00 66.75 77 ALA A C 1
ATOM 610 O O . ALA A 1 77 ? -1.079 -8.405 19.196 1.00 66.75 77 ALA A O 1
ATOM 611 N N . GLU A 1 78 ? 0.505 -8.254 17.610 1.00 68.00 78 GLU A N 1
ATOM 612 C CA . GLU A 1 78 ? 1.390 -7.366 18.370 1.00 68.00 78 GLU A CA 1
ATOM 613 C C . GLU A 1 78 ? 0.782 -5.968 18.561 1.00 68.00 78 GLU A C 1
ATOM 615 O O . GLU A 1 78 ? 0.850 -5.410 19.656 1.00 68.00 78 GLU A O 1
ATOM 620 N N . LEU A 1 79 ? 0.137 -5.414 17.530 1.00 62.94 79 LEU A N 1
ATOM 621 C CA . LEU A 1 79 ? -0.536 -4.113 17.572 1.00 62.94 79 LEU A CA 1
ATOM 622 C C . LEU A 1 79 ? -1.768 -4.137 18.489 1.00 62.94 79 LEU A C 1
ATOM 624 O O . LEU A 1 79 ? -1.949 -3.227 19.299 1.00 62.94 79 LEU A O 1
ATOM 628 N N . GLU A 1 80 ? -2.586 -5.191 18.423 1.00 73.06 80 GLU A N 1
ATOM 629 C CA . GLU A 1 80 ? -3.713 -5.395 19.338 1.00 73.06 80 GLU A CA 1
ATOM 630 C C . GLU A 1 80 ? -3.231 -5.581 20.785 1.00 73.06 80 GLU A C 1
ATOM 632 O O . GLU A 1 80 ? -3.859 -5.072 21.717 1.00 73.06 80 GLU A O 1
ATOM 637 N N . GLU A 1 81 ? -2.110 -6.276 21.007 1.00 75.12 81 GLU A N 1
ATOM 638 C CA . GLU A 1 81 ? -1.545 -6.443 22.346 1.00 75.12 81 GLU A CA 1
ATOM 639 C C . GLU A 1 81 ? -0.956 -5.136 22.899 1.00 75.12 81 GLU A C 1
ATOM 641 O O . GLU A 1 81 ? -1.185 -4.800 24.066 1.00 75.12 81 GLU A O 1
ATOM 646 N N . GLN A 1 82 ? -0.271 -4.342 22.073 1.00 67.56 82 GLN A N 1
ATOM 647 C CA . GLN A 1 82 ? 0.191 -3.005 22.458 1.00 67.56 82 GLN A CA 1
ATOM 648 C C . GLN A 1 82 ? -0.980 -2.070 22.789 1.00 67.56 82 GLN A C 1
ATOM 650 O O . GLN A 1 82 ? -0.949 -1.393 23.821 1.00 67.56 82 GLN A O 1
ATOM 655 N N . ALA A 1 83 ? -2.042 -2.076 21.979 1.00 65.38 83 ALA A N 1
ATOM 656 C CA . ALA A 1 83 ? -3.245 -1.287 22.230 1.00 65.38 83 ALA A CA 1
ATOM 657 C C . ALA A 1 83 ? -3.926 -1.681 23.553 1.00 65.38 83 ALA A C 1
ATOM 659 O O . ALA A 1 83 ? -4.283 -0.809 24.348 1.00 65.38 83 ALA A O 1
ATOM 660 N N . LYS A 1 84 ? -4.029 -2.987 23.846 1.00 74.31 84 LYS A N 1
ATOM 661 C CA . LYS A 1 84 ? -4.552 -3.495 25.127 1.00 74.31 84 LYS A CA 1
ATOM 662 C C . LYS A 1 84 ? -3.710 -3.034 26.318 1.00 74.31 84 LYS A C 1
ATOM 664 O O . LYS A 1 84 ? -4.273 -2.625 27.331 1.00 74.31 84 LYS A O 1
ATOM 669 N N . ARG A 1 85 ? -2.375 -3.041 26.204 1.00 73.19 85 ARG A N 1
ATOM 670 C CA . ARG A 1 85 ? -1.466 -2.562 27.267 1.00 73.19 85 ARG A CA 1
ATOM 671 C C . ARG A 1 85 ? -1.628 -1.065 27.540 1.00 73.19 85 ARG A C 1
ATOM 673 O O . ARG A 1 85 ? -1.632 -0.656 28.699 1.00 73.19 85 ARG A O 1
ATOM 680 N N . ILE A 1 86 ? -1.792 -0.249 26.499 1.00 70.50 86 ILE A N 1
ATOM 681 C CA . ILE A 1 86 ? -2.029 1.197 26.637 1.00 70.50 86 ILE A CA 1
ATOM 682 C C . ILE A 1 86 ? -3.403 1.465 27.268 1.00 70.50 86 ILE A C 1
ATOM 684 O O . ILE A 1 86 ? -3.501 2.263 28.199 1.00 70.50 86 ILE A O 1
ATOM 688 N N . ALA A 1 87 ? -4.449 0.764 26.822 1.00 65.25 87 ALA A N 1
ATOM 689 C CA . ALA A 1 87 ? -5.789 0.881 27.395 1.00 65.25 87 ALA A CA 1
ATOM 690 C C . ALA A 1 87 ? -5.819 0.475 28.880 1.00 65.25 87 ALA A C 1
ATOM 692 O O . ALA A 1 87 ? -6.367 1.206 29.700 1.00 65.25 87 ALA A O 1
ATOM 693 N N . ALA A 1 88 ? -5.162 -0.629 29.251 1.00 68.69 88 ALA A N 1
ATOM 694 C CA . ALA A 1 88 ? -5.049 -1.064 30.645 1.00 68.69 88 ALA A CA 1
ATOM 695 C C . ALA A 1 88 ? -4.305 -0.045 31.527 1.00 68.69 88 ALA A C 1
ATOM 697 O O . ALA A 1 88 ? -4.669 0.151 32.684 1.00 68.69 88 ALA A O 1
ATOM 698 N N . ARG A 1 89 ? -3.300 0.645 30.975 1.00 70.88 89 ARG A N 1
ATOM 699 C CA . ARG A 1 89 ? -2.562 1.707 31.671 1.00 70.88 89 ARG A CA 1
ATOM 700 C C . ARG A 1 89 ? -3.393 2.982 31.866 1.00 70.88 89 ARG A C 1
ATOM 702 O O . ARG A 1 89 ? -3.237 3.640 32.887 1.00 70.88 89 ARG A O 1
ATOM 709 N N . ASN A 1 90 ? -4.282 3.311 30.930 1.00 58.78 90 ASN A N 1
ATOM 710 C CA . ASN A 1 90 ? -5.142 4.499 31.010 1.00 58.78 90 ASN A CA 1
ATOM 711 C C . ASN A 1 90 ? -6.364 4.323 31.928 1.00 58.78 90 ASN A C 1
ATOM 713 O O . ASN A 1 90 ? -6.981 5.313 32.294 1.00 58.78 90 ASN A O 1
ATOM 717 N N . VAL A 1 91 ? -6.716 3.089 32.303 1.00 56.78 91 VAL A N 1
ATOM 718 C CA . VAL A 1 91 ? -7.814 2.792 33.246 1.00 56.78 91 VAL A CA 1
ATOM 719 C C . VAL A 1 91 ? -7.354 2.867 34.716 1.00 56.78 91 VAL A C 1
ATOM 721 O O . VAL A 1 91 ? -8.181 2.859 35.622 1.00 56.78 91 VAL A O 1
ATOM 724 N N . GLN A 1 92 ? -6.044 2.953 34.973 1.00 53.47 92 GLN A N 1
ATOM 725 C CA . GLN A 1 92 ? -5.460 3.017 36.323 1.00 53.47 92 GLN A CA 1
ATOM 726 C C . GLN A 1 92 ? -5.100 4.441 36.801 1.00 53.47 92 GLN A C 1
ATOM 728 O O . GLN A 1 92 ? -4.441 4.572 37.834 1.00 53.47 92 GLN A O 1
ATOM 733 N N . LEU A 1 93 ? -5.508 5.489 36.075 1.00 46.38 93 LEU A N 1
ATOM 734 C CA . LEU A 1 93 ? -5.390 6.902 36.470 1.00 46.38 93 LEU A CA 1
ATOM 735 C C . LEU A 1 93 ? -6.778 7.492 36.725 1.00 46.38 93 LEU A C 1
ATOM 737 O O . LEU A 1 93 ? -6.886 8.305 37.668 1.00 46.38 93 LEU A O 1
#

Foldseek 3Di:
DDDDPDQPFKDKDWDAACDDPDDDDHRDTDIAIFGCPVVGQGDDDDDPPFDWFFDADPVRYGGNVPPRTDGCVVCVVVVVVVVVVVVVVVVVD